Protein AF-A0A7J4BSB3-F1 (afdb_monomer)

pLDDT: mean 71.96, std 14.26, range [38.91, 94.94]

Sequence (127 aa):
MTVDEAAQSAIADASADTSVDGINRTVTVEVVHKQEGFGTAAWTVIGMFLVVAAVGSWFMLSGDSANGDGGGLFGGGGNCGDGIDNDNDGLTDREDGDCYDQVNPEWNGYKSGHMEDGRNDPPGGES

Mean predicted aligned error: 19.38 Å

Foldseek 3Di:
DCPVVVVVVVVVVVVVVVVPPPDDDDDDDDDDPDPDPDDPVNVVVVVVVVVCVVVVCCVVVVDDPPDDWDDDPPDLIEQQPVQDQPCPLPAGRVRFQQQAPAPPPHGHRGHRRGYNPVDRGDPDDDD

Solvent-accessible surface area (backbone atoms only — not comparable to full-atom values): 7990 Å² total; per-residue (Å²): 137,62,65,67,57,56,52,51,50,55,52,50,55,60,50,59,74,43,67,82,76,78,62,94,74,90,79,84,83,79,86,80,81,79,79,74,70,84,48,72,71,55,53,51,54,53,49,51,53,52,49,51,50,51,52,50,48,47,56,69,71,62,54,79,83,71,82,82,54,58,60,54,103,87,44,89,30,20,53,19,70,73,79,52,52,74,61,71,85,81,42,40,26,91,70,28,35,31,19,27,78,33,61,75,98,53,80,40,63,73,36,33,61,26,54,52,72,74,81,49,55,67,83,78,79,81,131

Structure (mmCIF, N/CA/C/O backbone):
data_AF-A0A7J4BSB3-F1
#
_entry.id   AF-A0A7J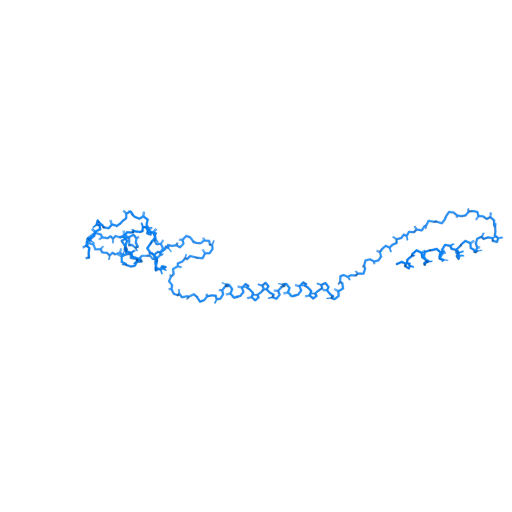4BSB3-F1
#
loop_
_atom_site.group_PDB
_atom_site.id
_atom_site.type_symbol
_atom_site.label_atom_id
_atom_site.label_alt_id
_atom_site.label_comp_id
_atom_site.label_asym_id
_atom_site.label_entity_id
_atom_site.label_seq_id
_atom_site.pdbx_PDB_ins_code
_atom_site.Cartn_x
_atom_site.Cartn_y
_atom_site.Cartn_z
_atom_site.occupancy
_atom_site.B_iso_or_equiv
_atom_site.auth_seq_id
_atom_site.auth_comp_id
_atom_site.auth_asym_id
_atom_site.auth_atom_id
_atom_site.pdbx_PDB_model_num
ATOM 1 N N . MET A 1 1 ? -32.209 1.782 33.907 1.00 48.78 1 MET A N 1
ATOM 2 C CA . MET A 1 1 ? -33.260 2.367 34.769 1.00 48.78 1 MET A CA 1
ATOM 3 C C . MET A 1 1 ? -33.311 1.723 36.165 1.00 48.78 1 MET A C 1
ATOM 5 O O . MET A 1 1 ? -34.316 1.864 36.830 1.00 48.78 1 MET A O 1
ATOM 9 N N . THR A 1 2 ? -32.254 1.045 36.641 1.00 59.28 2 THR A N 1
ATOM 10 C CA . THR A 1 2 ? -32.265 0.293 37.922 1.00 59.28 2 THR A CA 1
ATOM 11 C C . THR A 1 2 ? -31.393 0.913 39.019 1.00 59.28 2 THR A C 1
ATOM 13 O O . THR A 1 2 ? -31.453 0.497 40.171 1.00 59.28 2 THR A O 1
ATOM 16 N N . VAL A 1 3 ? -30.555 1.894 38.668 1.00 55.34 3 VAL A N 1
ATOM 17 C CA . VAL A 1 3 ? -29.599 2.507 39.604 1.00 55.34 3 VAL A CA 1
ATOM 18 C C . VAL A 1 3 ? -30.321 3.449 40.571 1.00 55.34 3 VAL A C 1
ATOM 20 O O . VAL A 1 3 ? -30.003 3.469 41.757 1.00 55.34 3 VAL A O 1
ATOM 23 N N . ASP A 1 4 ? -31.348 4.155 40.087 1.00 64.69 4 ASP A N 1
ATOM 24 C CA . ASP A 1 4 ? -32.157 5.063 40.903 1.00 64.69 4 ASP A CA 1
ATOM 25 C C . ASP A 1 4 ? -32.972 4.323 41.975 1.00 64.69 4 ASP A C 1
ATOM 27 O O . ASP A 1 4 ? -33.082 4.814 43.094 1.00 64.69 4 ASP A O 1
ATOM 31 N N . GLU A 1 5 ? -33.486 3.121 41.682 1.00 65.06 5 GLU A N 1
ATOM 32 C CA . GLU A 1 5 ? -34.213 2.303 42.668 1.00 65.06 5 GLU A CA 1
ATOM 33 C C . GLU A 1 5 ? -33.287 1.750 43.758 1.00 65.06 5 GLU A C 1
ATOM 35 O O . GLU A 1 5 ? -33.6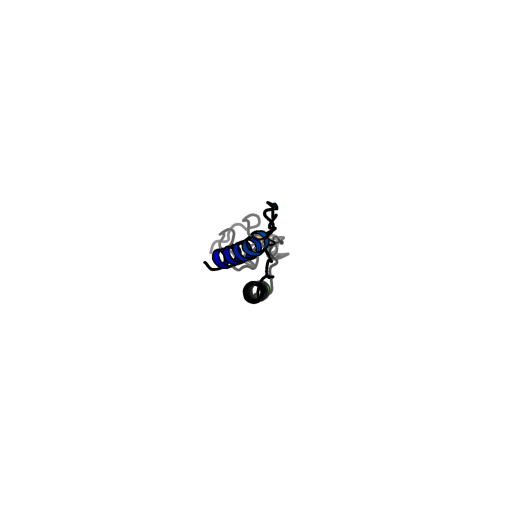27 1.793 44.940 1.00 65.06 5 GLU A O 1
ATOM 40 N N . ALA A 1 6 ? -32.090 1.278 43.389 1.00 64.44 6 ALA A N 1
ATOM 41 C CA . ALA A 1 6 ? -31.118 0.766 44.355 1.00 64.44 6 ALA A CA 1
ATOM 42 C C . ALA A 1 6 ? -30.592 1.875 45.284 1.00 64.44 6 ALA A C 1
ATOM 44 O O . ALA A 1 6 ? -30.456 1.664 46.491 1.00 64.44 6 ALA A O 1
ATOM 45 N N . ALA A 1 7 ? -30.353 3.074 44.740 1.00 63.41 7 ALA A N 1
ATOM 46 C CA . ALA A 1 7 ? -29.959 4.239 45.526 1.00 63.41 7 ALA A CA 1
ATOM 47 C C . ALA A 1 7 ? -31.078 4.675 46.484 1.00 63.41 7 ALA A C 1
ATOM 49 O O . ALA A 1 7 ? -30.825 4.886 47.669 1.00 63.41 7 ALA A O 1
ATOM 50 N N . GLN A 1 8 ? -32.324 4.744 46.005 1.00 66.19 8 GLN A N 1
ATOM 51 C CA . GLN A 1 8 ? -33.477 5.086 46.842 1.00 66.19 8 GLN A CA 1
ATOM 52 C C . GLN A 1 8 ? -33.718 4.053 47.954 1.00 66.19 8 GLN A C 1
ATOM 54 O O . GLN A 1 8 ? -34.033 4.442 49.077 1.00 66.19 8 GLN A O 1
ATOM 59 N N . SER A 1 9 ? -33.496 2.761 47.689 1.00 71.69 9 SER A N 1
ATOM 60 C CA . SER A 1 9 ? -33.618 1.699 48.698 1.00 71.69 9 SER A CA 1
ATOM 61 C C . SER A 1 9 ? -32.578 1.819 49.815 1.00 71.69 9 SER A C 1
ATOM 63 O O . SER A 1 9 ? -32.926 1.647 50.980 1.00 71.69 9 SER A O 1
ATOM 65 N N . ALA A 1 10 ? -31.318 2.123 49.491 1.00 66.75 10 ALA A N 1
ATOM 66 C CA . ALA A 1 10 ? -30.265 2.283 50.500 1.00 66.75 10 ALA A CA 1
ATOM 67 C C . ALA A 1 10 ? -30.492 3.526 51.380 1.00 66.75 10 ALA A C 1
ATOM 69 O O . ALA A 1 10 ? -30.219 3.509 52.579 1.00 66.75 10 ALA A O 1
ATOM 70 N N . ILE A 1 11 ? -31.034 4.598 50.791 1.00 65.50 11 ILE A N 1
ATOM 71 C CA . ILE A 1 11 ? -31.400 5.818 51.522 1.00 65.50 11 ILE A CA 1
ATOM 72 C C . ILE A 1 11 ? -32.598 5.552 52.447 1.00 65.50 11 ILE A C 1
ATOM 74 O O . ILE A 1 11 ? -32.599 6.014 53.587 1.00 65.50 11 ILE A O 1
ATOM 78 N N . ALA A 1 12 ? -33.594 4.785 51.988 1.00 67.19 12 ALA A N 1
ATOM 79 C CA . ALA A 1 12 ? -34.755 4.415 52.795 1.00 67.19 12 ALA A CA 1
ATOM 80 C C . ALA A 1 12 ? -34.362 3.576 54.024 1.00 67.19 12 ALA A C 1
ATOM 82 O O . ALA A 1 12 ? -34.808 3.887 55.128 1.00 67.19 12 ALA A O 1
ATOM 83 N N . ASP A 1 13 ? -33.476 2.591 53.856 1.00 66.00 13 ASP A N 1
ATOM 84 C CA . ASP A 1 13 ? -32.987 1.726 54.940 1.00 66.00 13 ASP A CA 1
ATOM 85 C C . ASP A 1 13 ? -32.176 2.516 55.987 1.00 66.00 13 ASP A C 1
ATOM 87 O O . ASP A 1 13 ? -32.461 2.461 57.183 1.00 66.00 13 ASP A O 1
ATOM 91 N N . ALA A 1 14 ? -31.262 3.388 55.540 1.00 61.25 14 ALA A N 1
ATOM 92 C CA . ALA A 1 14 ? -30.504 4.268 56.435 1.00 61.25 14 ALA A CA 1
ATOM 93 C C . ALA A 1 14 ? -31.390 5.297 57.172 1.00 61.25 14 ALA A C 1
ATOM 95 O O . ALA A 1 14 ? -31.091 5.703 58.300 1.00 61.25 14 ALA A O 1
ATOM 96 N N . SER A 1 15 ? -32.494 5.732 56.554 1.00 60.12 15 SER A N 1
ATOM 97 C CA . SER A 1 15 ? -33.458 6.640 57.189 1.00 60.12 15 SER A CA 1
ATOM 98 C C . SER A 1 15 ? -34.360 5.936 58.210 1.00 60.12 15 SER A C 1
ATOM 100 O O . SER A 1 15 ? -34.740 6.543 59.212 1.00 60.12 15 SER A O 1
ATOM 102 N N . ALA A 1 16 ? -34.657 4.648 58.009 1.00 59.72 16 ALA A N 1
ATOM 103 C CA . ALA A 1 16 ? -35.483 3.865 58.921 1.00 59.72 16 ALA A CA 1
ATOM 104 C C . ALA A 1 16 ? -34.779 3.637 60.270 1.00 59.72 16 ALA A C 1
ATOM 106 O O . ALA A 1 16 ? -35.404 3.789 61.319 1.00 59.72 16 ALA A O 1
ATOM 107 N N . ASP A 1 17 ? -33.466 3.386 60.251 1.00 55.94 17 ASP A N 1
ATOM 108 C CA . ASP A 1 17 ? -32.669 3.130 61.462 1.00 55.94 17 ASP A CA 1
ATOM 109 C C . ASP A 1 17 ? -32.398 4.402 62.297 1.00 55.94 17 ASP A C 1
ATOM 111 O O . ASP A 1 17 ? -32.097 4.344 63.488 1.00 55.94 17 ASP A O 1
ATOM 115 N N . THR A 1 18 ? -32.555 5.592 61.705 1.00 54.28 18 THR A N 1
ATOM 116 C CA . THR A 1 18 ? -32.381 6.880 62.407 1.00 54.28 18 THR A CA 1
ATOM 117 C C . THR A 1 18 ? -33.679 7.464 62.976 1.00 54.28 18 THR A C 1
ATOM 119 O O . THR A 1 18 ? -33.631 8.399 63.780 1.00 54.28 18 THR A O 1
ATOM 122 N N . SER A 1 19 ? -34.837 6.879 62.644 1.00 50.72 19 SER A N 1
ATOM 123 C CA . SER A 1 19 ? -36.156 7.315 63.124 1.00 50.72 19 SER A CA 1
ATOM 124 C C . SER A 1 19 ? -36.409 7.034 64.612 1.00 50.72 19 SER A C 1
ATOM 126 O O . SER A 1 19 ? -37.374 7.568 65.162 1.00 50.72 19 SER A O 1
ATOM 128 N N . VAL A 1 20 ? -35.593 6.205 65.271 1.00 53.50 20 VAL A N 1
ATOM 129 C CA . VAL A 1 20 ? -35.829 5.791 66.668 1.00 53.50 20 VAL A CA 1
ATOM 130 C C . VAL A 1 20 ? -35.249 6.791 67.684 1.00 53.50 20 VAL A C 1
ATOM 132 O O . VAL A 1 20 ? -35.797 6.924 68.775 1.00 53.50 20 VAL A O 1
ATOM 135 N N . ASP A 1 21 ? -34.229 7.578 67.308 1.00 57.06 21 ASP A N 1
ATOM 136 C CA . ASP A 1 21 ? -33.483 8.446 68.243 1.00 57.06 21 ASP A CA 1
ATOM 137 C C . ASP A 1 21 ? -33.677 9.967 68.038 1.00 57.06 21 ASP A C 1
ATOM 139 O O . ASP A 1 21 ? -33.176 10.763 68.832 1.00 57.06 21 ASP A O 1
ATOM 143 N N . GLY A 1 22 ? -34.383 10.418 66.992 1.00 54.38 22 GLY A N 1
ATOM 144 C CA . GLY A 1 22 ? -34.718 11.844 66.792 1.00 54.38 22 GLY A CA 1
ATOM 145 C C . GLY A 1 22 ? -33.538 12.785 66.482 1.00 54.38 22 GLY A C 1
ATOM 146 O O . GLY A 1 22 ? -33.690 14.007 66.536 1.00 54.38 22 GLY A O 1
ATOM 147 N N . ILE A 1 23 ? -32.361 12.248 66.148 1.00 54.91 23 ILE A N 1
ATOM 148 C CA . ILE A 1 23 ? -31.153 13.026 65.837 1.00 54.91 23 ILE A CA 1
ATOM 149 C C . ILE A 1 23 ? -31.010 13.161 64.317 1.00 54.91 23 ILE A C 1
ATOM 151 O O . ILE A 1 23 ? -30.720 12.185 63.626 1.00 54.91 23 ILE A O 1
ATOM 155 N N . ASN 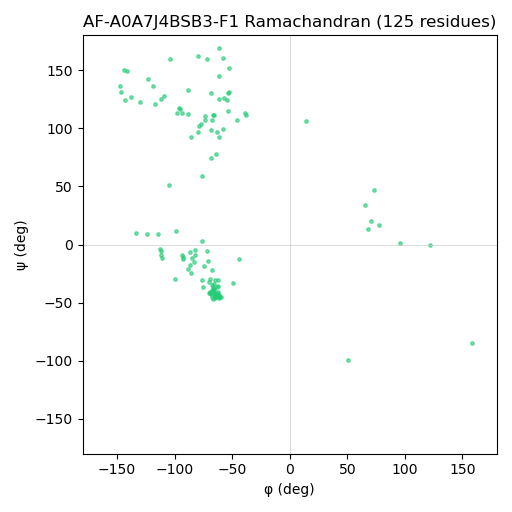A 1 24 ? -31.146 14.384 63.797 1.00 55.72 24 ASN A N 1
ATOM 156 C CA . ASN A 1 24 ? -30.827 14.692 62.401 1.00 55.72 24 ASN A CA 1
ATOM 157 C C . ASN A 1 24 ? -29.320 14.512 62.162 1.00 55.72 24 ASN A C 1
ATOM 159 O O . ASN A 1 24 ? -28.510 15.285 62.677 1.00 55.72 24 ASN A O 1
ATOM 163 N N . ARG A 1 25 ? -28.938 13.496 61.382 1.00 62.38 25 ARG A N 1
ATOM 164 C CA . ARG A 1 25 ? -27.551 13.262 60.960 1.00 62.38 25 ARG A CA 1
ATOM 165 C C . ARG A 1 25 ? -27.414 13.567 59.475 1.00 62.38 25 ARG A C 1
ATOM 167 O O . ARG A 1 25 ? -28.163 13.043 58.657 1.00 62.38 25 ARG A O 1
ATOM 174 N N . THR A 1 26 ? -26.439 14.398 59.127 1.00 58.19 26 THR A N 1
ATOM 175 C CA . THR A 1 26 ? -26.068 14.641 57.732 1.00 58.19 26 THR A CA 1
ATOM 176 C C . THR A 1 26 ? -25.316 13.420 57.213 1.00 58.19 26 THR A C 1
ATOM 178 O O . THR A 1 26 ? -24.200 13.152 57.655 1.00 58.19 26 THR A O 1
ATOM 181 N N . VAL A 1 27 ? -25.930 12.663 56.304 1.00 64.00 27 VAL A N 1
ATOM 182 C CA . VAL A 1 27 ? -25.284 11.527 55.636 1.00 64.00 27 VAL A CA 1
ATOM 183 C C . VAL A 1 27 ? -24.680 12.021 54.326 1.00 64.00 27 VAL A C 1
ATOM 185 O O . VAL A 1 27 ? -25.400 12.420 53.413 1.00 64.00 27 VAL A O 1
ATOM 188 N N . THR A 1 28 ? -23.353 12.010 54.237 1.00 58.69 28 THR A N 1
ATOM 189 C CA . THR A 1 28 ? -22.631 12.325 53.000 1.00 58.69 28 THR A CA 1
ATOM 190 C C . THR A 1 28 ? -22.464 11.037 52.202 1.00 58.69 28 THR A C 1
ATOM 192 O O . THR A 1 28 ? -21.753 10.133 52.634 1.00 58.69 28 THR A O 1
ATOM 195 N N . VAL A 1 29 ? -23.133 10.936 51.054 1.00 71.19 29 VAL A N 1
ATOM 196 C CA . V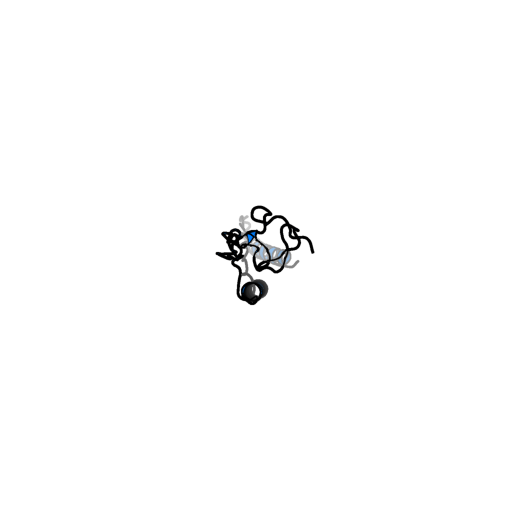AL A 1 29 ? -23.024 9.777 50.158 1.00 71.19 29 VAL A CA 1
ATOM 197 C C . VAL A 1 29 ? -22.002 10.092 49.069 1.00 71.19 29 VAL A C 1
ATOM 199 O O . VAL A 1 29 ? -22.196 11.019 48.285 1.00 71.19 29 VAL A O 1
ATOM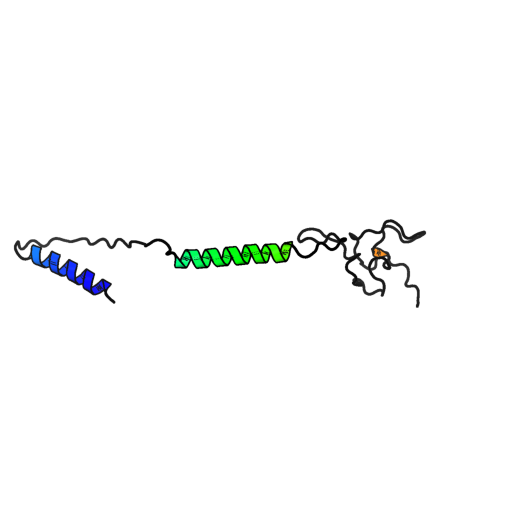 202 N N . GLU A 1 30 ? -20.915 9.325 49.014 1.00 68.38 30 GLU A N 1
ATOM 203 C CA . GLU A 1 30 ? -19.915 9.413 47.948 1.00 68.38 30 GLU A CA 1
ATOM 204 C C . GLU A 1 30 ? -20.219 8.365 46.871 1.00 68.38 30 GLU A C 1
ATOM 206 O O . GLU A 1 30 ? -20.202 7.160 47.126 1.00 68.38 30 GLU A O 1
ATOM 211 N N . VAL A 1 31 ? -20.520 8.820 45.652 1.00 73.31 31 VAL A N 1
ATOM 212 C CA . VAL A 1 31 ? -20.754 7.927 44.511 1.00 73.31 31 VAL A CA 1
ATOM 213 C C . VAL A 1 31 ? -19.411 7.591 43.870 1.00 73.31 31 VAL A C 1
ATOM 215 O O . VAL A 1 31 ? -18.925 8.306 42.994 1.00 73.31 31 VAL A O 1
ATOM 218 N N . VAL A 1 32 ? -18.807 6.482 44.294 1.00 72.12 32 VAL A N 1
ATOM 219 C CA . VAL A 1 32 ? -17.591 5.958 43.661 1.00 72.12 32 VAL A CA 1
ATOM 220 C C . VAL A 1 32 ? -17.987 5.219 42.383 1.00 72.12 32 VAL A C 1
ATOM 222 O O . VAL A 1 32 ? -18.469 4.087 42.419 1.00 72.12 32 VAL A O 1
ATOM 225 N N . HIS A 1 33 ? -17.791 5.859 41.229 1.00 67.94 33 HIS A N 1
ATOM 226 C CA . HIS A 1 33 ? -17.934 5.192 39.935 1.00 67.94 33 HIS A CA 1
ATOM 227 C C . HIS A 1 33 ? -16.825 4.146 39.778 1.00 67.94 33 HIS A C 1
ATOM 229 O O . HIS A 1 33 ? -15.659 4.475 39.562 1.00 67.94 33 HIS A O 1
ATOM 235 N N . LYS A 1 34 ? -17.185 2.864 39.872 1.00 68.56 34 LYS A N 1
ATOM 236 C CA . LYS A 1 34 ? -16.274 1.761 39.570 1.00 68.56 34 LYS A CA 1
ATOM 237 C C . LYS A 1 34 ? -16.218 1.593 38.055 1.00 68.56 34 LYS A C 1
ATOM 239 O O . LYS A 1 34 ? -17.101 0.984 37.463 1.00 68.56 34 LYS A O 1
ATOM 244 N N . GLN A 1 35 ? -15.208 2.183 37.423 1.00 61.00 35 GLN A N 1
ATOM 245 C CA . GLN A 1 35 ? -14.949 1.959 36.005 1.00 61.00 35 GLN A CA 1
ATOM 246 C C . GLN A 1 35 ? -14.484 0.511 35.835 1.00 61.00 35 GLN A C 1
ATOM 248 O O . GLN A 1 35 ? -13.334 0.172 36.116 1.00 61.00 35 GLN A O 1
ATOM 253 N N . GLU A 1 36 ? -15.403 -0.366 35.444 1.00 67.56 36 GLU A N 1
ATOM 254 C CA . GLU A 1 36 ? -15.056 -1.726 35.054 1.00 67.56 36 GLU A CA 1
ATOM 255 C C . GLU A 1 36 ? -14.129 -1.626 33.836 1.00 67.56 36 GLU A C 1
ATOM 257 O O . GLU A 1 36 ? -14.417 -0.898 32.883 1.00 67.56 36 GLU A O 1
ATOM 262 N N . GLY A 1 37 ? -12.950 -2.249 33.926 1.00 67.88 37 GLY A N 1
ATOM 263 C CA . GLY A 1 37 ? -11.920 -2.145 32.894 1.00 67.88 37 GLY A CA 1
ATOM 264 C C . GLY A 1 37 ? -12.470 -2.482 31.508 1.00 67.88 37 GLY A C 1
ATOM 265 O O . GLY A 1 37 ? -13.421 -3.252 31.386 1.00 67.88 37 GLY A O 1
ATOM 266 N N . PHE A 1 38 ? -11.868 -1.897 30.467 1.00 65.25 38 PHE A N 1
ATOM 267 C CA . PHE A 1 38 ? -12.245 -2.122 29.070 1.00 65.25 38 PHE A CA 1
ATOM 268 C C . PHE A 1 38 ? -12.432 -3.623 28.805 1.00 65.25 38 PHE A C 1
ATOM 270 O O . PHE A 1 38 ? -11.467 -4.389 28.816 1.00 65.25 38 PHE A O 1
ATOM 277 N N . GLY A 1 39 ? -13.691 -4.041 28.646 1.00 76.62 39 GLY A N 1
ATOM 278 C CA . GLY A 1 39 ? -14.059 -5.451 28.562 1.00 76.62 39 GLY A CA 1
ATOM 279 C C . GLY A 1 39 ? -13.410 -6.158 27.373 1.00 76.62 39 GLY A C 1
ATOM 280 O O . GLY A 1 39 ? -12.864 -5.531 26.464 1.00 76.62 39 GLY A O 1
ATOM 281 N N . THR A 1 40 ? -13.511 -7.484 27.335 1.00 77.31 40 THR A N 1
ATOM 282 C CA . THR A 1 40 ? -12.990 -8.335 26.248 1.00 77.31 40 THR A CA 1
ATOM 283 C C . THR A 1 40 ? -13.409 -7.856 24.856 1.00 77.31 40 THR A C 1
ATOM 285 O O . THR A 1 40 ? -12.615 -7.941 23.925 1.00 77.31 40 THR A O 1
ATOM 288 N N . ALA A 1 41 ? -14.603 -7.268 24.724 1.00 78.12 41 ALA A N 1
ATOM 289 C CA . ALA A 1 41 ? -15.084 -6.672 23.478 1.00 78.12 41 ALA A CA 1
ATOM 290 C C . ALA A 1 41 ? -14.220 -5.492 22.979 1.00 78.12 41 ALA A C 1
ATOM 292 O O . ALA A 1 41 ? -14.005 -5.342 21.776 1.00 78.12 41 ALA A O 1
ATOM 293 N N . ALA A 1 42 ? -13.679 -4.666 23.878 1.00 81.81 42 ALA A N 1
ATOM 294 C CA . ALA A 1 42 ? -12.782 -3.574 23.499 1.00 81.81 42 ALA A CA 1
ATOM 295 C C . ALA A 1 42 ? -11.441 -4.121 22.986 1.00 81.81 42 ALA A C 1
ATOM 297 O O . ALA A 1 42 ? -10.934 -3.682 21.954 1.00 81.81 42 ALA A O 1
ATOM 298 N N . TRP A 1 43 ? -10.910 -5.149 23.650 1.00 86.06 43 TRP A N 1
ATOM 299 C CA . TRP A 1 43 ? -9.670 -5.808 23.240 1.00 86.06 43 TRP A CA 1
ATOM 300 C C . TRP A 1 43 ? -9.789 -6.541 21.904 1.00 86.06 43 TRP A C 1
ATOM 302 O O . TRP A 1 43 ? -8.837 -6.523 21.128 1.00 86.06 43 TRP A O 1
ATOM 312 N N . THR A 1 44 ? -10.946 -7.126 21.581 1.00 91.56 44 THR A N 1
ATOM 313 C CA . THR A 1 44 ? -11.159 -7.753 20.266 1.00 91.56 44 THR A CA 1
ATOM 314 C C . THR A 1 44 ? -11.143 -6.737 19.128 1.00 91.56 44 THR A C 1
ATOM 316 O O . THR A 1 44 ? -10.566 -7.014 18.080 1.00 91.56 44 THR A O 1
ATOM 319 N N . VAL A 1 45 ? -11.720 -5.547 19.333 1.00 91.50 45 VAL A N 1
ATOM 320 C CA . VAL A 1 45 ? -11.720 -4.481 18.317 1.00 91.50 45 VAL A CA 1
ATOM 321 C C . VAL A 1 45 ? -10.303 -3.957 18.093 1.00 91.50 45 VAL A C 1
ATOM 323 O O . VAL A 1 45 ? -9.863 -3.845 16.950 1.00 91.50 45 VAL A O 1
ATOM 326 N N . ILE A 1 46 ? -9.566 -3.704 19.178 1.00 91.56 46 ILE A N 1
ATOM 327 C CA . ILE A 1 46 ? -8.166 -3.268 19.114 1.00 91.56 46 ILE A CA 1
ATOM 328 C C . ILE A 1 46 ? -7.304 -4.336 18.428 1.00 91.56 46 ILE A C 1
ATOM 330 O O . ILE A 1 46 ? -6.538 -4.024 17.519 1.00 91.56 46 ILE A O 1
ATOM 334 N N . GLY A 1 47 ? -7.467 -5.604 18.809 1.00 93.75 47 GLY A N 1
ATOM 335 C CA . GLY A 1 47 ? -6.747 -6.725 18.210 1.00 93.75 47 GLY A CA 1
ATOM 336 C C . GLY A 1 47 ? -7.009 -6.864 16.710 1.00 93.75 47 GLY A C 1
ATOM 337 O O . GLY A 1 47 ? -6.063 -7.001 15.940 1.00 93.75 47 GLY A O 1
ATOM 338 N N . MET A 1 48 ? -8.267 -6.759 16.270 1.00 93.31 48 MET A N 1
ATOM 339 C CA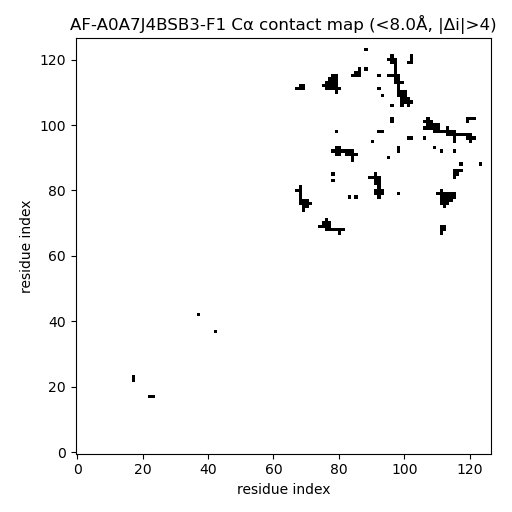 . MET A 1 48 ? -8.613 -6.829 14.846 1.00 93.31 48 MET A CA 1
ATOM 340 C C . MET A 1 48 ? -7.979 -5.683 14.049 1.00 93.31 48 MET A C 1
ATOM 342 O O . MET A 1 48 ? -7.453 -5.915 12.963 1.00 93.31 48 MET A O 1
ATOM 346 N N . PHE A 1 49 ? -7.964 -4.468 14.604 1.00 94.19 49 PHE A N 1
ATOM 347 C CA . PHE A 1 49 ? -7.306 -3.321 13.976 1.00 94.19 49 PHE A CA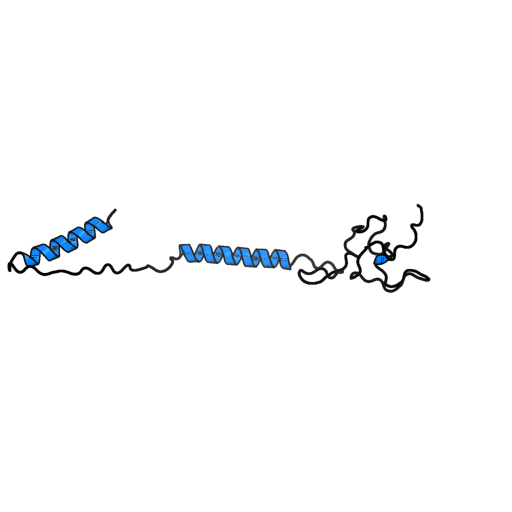 1
ATOM 348 C C . PHE A 1 49 ? -5.801 -3.541 13.803 1.00 94.19 49 PHE A C 1
ATOM 350 O O . PHE A 1 49 ? -5.262 -3.268 12.732 1.00 94.19 49 PHE A O 1
ATOM 357 N N . LEU A 1 50 ? -5.129 -4.079 14.824 1.00 94.69 50 LEU A N 1
ATOM 358 C CA . LEU A 1 50 ? -3.699 -4.386 14.755 1.00 94.69 50 LEU A CA 1
ATOM 359 C C . LEU A 1 50 ? -3.395 -5.490 13.736 1.00 94.69 50 LEU A C 1
ATOM 361 O O . LEU A 1 50 ? -2.411 -5.384 13.010 1.00 94.69 50 LEU A O 1
ATOM 365 N N . VAL A 1 51 ? -4.247 -6.514 13.633 1.00 94.94 51 VAL A N 1
ATOM 366 C CA . VAL A 1 51 ? -4.096 -7.578 12.627 1.00 94.94 51 VAL A CA 1
ATOM 367 C C . VAL A 1 51 ? -4.257 -7.022 11.213 1.00 94.94 51 VAL A C 1
ATOM 369 O O . VAL A 1 51 ? -3.419 -7.297 10.359 1.00 94.94 51 VAL A O 1
ATOM 372 N N . VAL A 1 52 ? -5.282 -6.202 10.962 1.00 93.69 52 VAL A N 1
ATOM 373 C CA . VAL A 1 52 ? -5.487 -5.567 9.649 1.00 93.69 52 VAL A CA 1
ATOM 374 C C . VAL A 1 52 ? -4.335 -4.625 9.311 1.00 93.69 52 VAL A C 1
ATOM 376 O O . VAL A 1 52 ? -3.851 -4.649 8.183 1.00 93.69 52 VAL A O 1
ATOM 379 N N . ALA A 1 53 ? -3.845 -3.843 10.275 1.00 92.56 53 ALA A N 1
ATOM 380 C CA . ALA A 1 53 ? -2.697 -2.970 10.066 1.00 92.56 53 ALA A CA 1
ATOM 381 C C . ALA A 1 53 ? -1.424 -3.770 9.756 1.00 92.56 53 ALA A C 1
ATOM 383 O O . ALA A 1 53 ? -0.698 -3.412 8.834 1.00 92.56 53 ALA A O 1
ATOM 384 N N . ALA A 1 54 ? -1.166 -4.871 10.468 1.00 90.44 54 ALA A N 1
ATOM 385 C CA . ALA A 1 54 ? 0.008 -5.712 10.245 1.00 90.44 54 ALA A CA 1
ATOM 386 C C . ALA A 1 54 ? -0.040 -6.426 8.886 1.00 90.44 54 ALA A C 1
ATOM 388 O O . ALA A 1 54 ? 0.931 -6.377 8.136 1.00 90.44 54 ALA A O 1
ATOM 389 N N . VAL A 1 55 ? -1.175 -7.041 8.540 1.00 87.56 55 VAL A N 1
ATOM 390 C CA . VAL A 1 55 ? -1.358 -7.733 7.254 1.00 87.56 55 VAL A CA 1
ATOM 391 C C . VAL A 1 55 ? -1.379 -6.739 6.094 1.00 87.56 55 VAL A C 1
ATOM 393 O O . VAL A 1 55 ? -0.734 -6.981 5.080 1.00 87.56 55 VAL A O 1
ATOM 396 N N . GLY A 1 56 ? -2.063 -5.603 6.246 1.00 83.44 56 GLY A N 1
ATOM 397 C CA . GLY A 1 56 ? -2.088 -4.534 5.248 1.00 83.44 56 GLY A CA 1
ATOM 398 C C . GLY A 1 56 ? -0.707 -3.922 5.021 1.00 83.44 56 GLY A C 1
ATOM 399 O O . GLY A 1 56 ? -0.300 -3.754 3.877 1.00 83.44 56 GLY A O 1
ATOM 400 N N . SER A 1 57 ? 0.051 -3.668 6.092 1.00 84.12 57 SER A N 1
ATOM 401 C CA . SER A 1 57 ? 1.435 -3.183 5.993 1.00 84.12 57 SER A CA 1
ATOM 402 C C . SER A 1 57 ? 2.341 -4.214 5.336 1.00 84.12 57 SER A C 1
ATOM 404 O O . SER A 1 57 ? 3.130 -3.856 4.474 1.00 84.12 57 SER A O 1
ATOM 406 N N . TRP A 1 58 ? 2.214 -5.495 5.694 1.00 78.56 58 TRP A N 1
ATOM 407 C CA . TRP A 1 58 ? 2.974 -6.563 5.052 1.00 78.56 58 TRP A CA 1
ATOM 408 C C . TRP A 1 58 ? 2.645 -6.667 3.564 1.00 78.56 58 TRP A C 1
ATOM 410 O O . TRP A 1 58 ? 3.559 -6.754 2.758 1.00 78.56 58 TRP A O 1
ATOM 420 N N . PHE A 1 59 ? 1.368 -6.616 3.182 1.00 79.81 59 PHE A N 1
ATOM 421 C CA . PHE A 1 59 ? 0.947 -6.660 1.781 1.00 79.81 59 PHE A CA 1
ATOM 422 C C . PHE A 1 59 ? 1.472 -5.459 0.982 1.00 79.81 59 PHE A C 1
ATOM 424 O O . PHE A 1 59 ? 1.989 -5.641 -0.113 1.00 79.81 59 PHE A O 1
ATOM 431 N N . MET A 1 60 ? 1.409 -4.252 1.551 1.00 75.19 60 MET A N 1
ATOM 432 C CA . MET A 1 60 ? 1.935 -3.035 0.921 1.00 75.19 60 MET A CA 1
ATOM 433 C C . MET A 1 60 ? 3.470 -3.009 0.855 1.00 75.19 60 MET A C 1
ATOM 435 O O . MET A 1 60 ? 4.028 -2.462 -0.087 1.00 75.19 60 MET A O 1
ATOM 439 N N . LEU A 1 61 ? 4.162 -3.601 1.834 1.00 68.69 61 LEU A N 1
ATOM 440 C CA . LEU A 1 61 ? 5.628 -3.643 1.898 1.00 68.69 61 LEU A CA 1
ATOM 441 C C . LEU A 1 61 ? 6.235 -4.844 1.152 1.00 68.69 61 LEU A C 1
ATOM 443 O O . LEU A 1 61 ? 7.408 -4.812 0.804 1.00 68.69 61 LEU A O 1
ATOM 447 N N . SER A 1 62 ? 5.450 -5.898 0.914 1.00 68.50 62 SER A N 1
ATOM 448 C CA . SER A 1 62 ? 5.873 -7.120 0.209 1.00 68.50 62 SER A CA 1
ATOM 449 C C . SER A 1 62 ? 5.451 -7.139 -1.260 1.00 68.50 62 SER A C 1
ATOM 451 O O . SER A 1 62 ? 5.525 -8.195 -1.887 1.00 68.50 62 SER A O 1
ATOM 453 N N . GLY A 1 63 ? 4.985 -6.009 -1.807 1.00 55.22 63 GLY A N 1
ATOM 454 C CA . GLY A 1 63 ? 4.869 -5.849 -3.252 1.00 55.22 63 GLY A CA 1
ATOM 455 C C . GLY A 1 63 ? 6.228 -6.141 -3.881 1.00 55.22 63 GLY A C 1
ATOM 456 O O . GLY A 1 63 ? 7.232 -5.578 -3.447 1.00 55.22 63 GLY A O 1
ATOM 457 N N . ASP A 1 64 ? 6.241 -7.089 -4.818 1.00 53.50 64 ASP A N 1
ATOM 458 C CA . ASP A 1 64 ? 7.412 -7.579 -5.538 1.00 53.50 64 ASP A CA 1
ATOM 459 C C . ASP A 1 64 ? 8.367 -6.417 -5.838 1.00 53.50 64 ASP A C 1
ATOM 461 O O . ASP A 1 64 ? 8.047 -5.513 -6.610 1.00 53.50 64 ASP A O 1
ATOM 465 N N . SER A 1 65 ? 9.535 -6.422 -5.192 1.00 53.59 65 SER A N 1
ATOM 466 C CA . SER A 1 65 ? 10.680 -5.636 -5.637 1.00 53.59 65 SER A CA 1
ATOM 467 C C . SER A 1 65 ? 11.149 -6.252 -6.950 1.00 53.59 65 SER A C 1
ATOM 469 O O . SER A 1 65 ? 12.135 -6.989 -6.997 1.00 53.59 65 SER A O 1
ATOM 471 N N . ALA A 1 66 ? 10.390 -6.001 -8.013 1.00 48.16 66 ALA A N 1
ATOM 472 C CA . ALA A 1 66 ? 10.840 -6.203 -9.367 1.00 48.16 66 ALA A CA 1
ATOM 473 C C . ALA A 1 66 ? 12.004 -5.231 -9.566 1.00 48.16 66 ALA A C 1
ATOM 475 O O . ALA A 1 66 ? 11.814 -4.034 -9.715 1.00 48.16 66 ALA A O 1
ATOM 476 N N . ASN A 1 67 ? 13.208 -5.772 -9.396 1.00 48.19 67 ASN A N 1
ATOM 477 C CA . ASN A 1 67 ? 14.462 -5.353 -10.009 1.00 48.19 67 ASN A CA 1
ATOM 478 C C . ASN A 1 67 ? 14.423 -3.971 -10.681 1.00 48.19 67 ASN A C 1
ATOM 480 O O . ASN A 1 67 ? 13.925 -3.876 -11.797 1.00 48.19 67 ASN A O 1
ATOM 484 N N . GLY A 1 68 ? 15.034 -2.957 -10.068 1.00 47.91 68 GLY A N 1
ATOM 485 C CA . GLY A 1 68 ? 15.388 -1.768 -10.835 1.00 47.91 68 GLY A CA 1
ATOM 486 C C . GLY A 1 68 ? 15.594 -0.517 -10.022 1.00 47.91 68 GLY A C 1
ATOM 487 O O . GLY A 1 68 ? 16.736 -0.182 -9.734 1.00 47.91 68 GLY A O 1
ATOM 488 N N . ASP A 1 69 ? 14.523 0.205 -9.707 1.00 52.78 69 ASP A N 1
ATOM 489 C CA . ASP A 1 69 ? 14.625 1.664 -9.797 1.00 52.78 69 ASP A CA 1
ATOM 490 C C . ASP A 1 69 ? 14.118 2.348 -8.518 1.00 52.78 69 ASP A C 1
ATOM 492 O O . ASP A 1 69 ? 13.045 2.077 -7.978 1.00 52.78 69 ASP A O 1
ATOM 496 N N . GLY A 1 70 ? 15.015 3.134 -7.920 1.00 51.75 70 GLY A N 1
ATOM 497 C CA . GLY A 1 70 ? 15.046 3.482 -6.499 1.00 51.75 70 GLY A CA 1
ATOM 498 C C . GLY A 1 70 ? 14.026 4.517 -6.022 1.00 51.75 70 GLY A C 1
ATOM 499 O O . GLY A 1 70 ? 14.426 5.521 -5.441 1.00 51.75 70 GLY A O 1
ATOM 500 N N . GLY A 1 71 ? 12.728 4.272 -6.181 1.00 52.66 71 GLY A N 1
ATOM 501 C CA . GLY A 1 71 ? 11.648 5.180 -5.769 1.00 52.66 71 GLY A CA 1
ATOM 502 C C . GLY A 1 71 ? 10.895 4.770 -4.498 1.00 52.66 71 GLY A C 1
ATOM 503 O O . GLY A 1 71 ? 9.671 4.687 -4.501 1.00 52.66 71 GLY A O 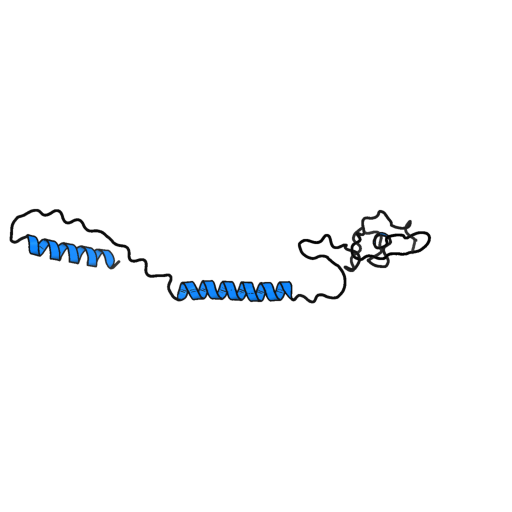1
ATOM 504 N N . GLY A 1 72 ? 11.589 4.482 -3.394 1.00 48.81 72 GLY A N 1
ATOM 505 C CA . GLY A 1 72 ? 10.932 4.341 -2.084 1.00 48.81 72 GLY A CA 1
ATOM 506 C C . GLY A 1 72 ? 10.456 5.695 -1.531 1.00 48.81 72 GLY A C 1
ATOM 507 O O . GLY A 1 72 ? 11.006 6.726 -1.890 1.00 48.81 72 GLY A O 1
ATOM 508 N N . LEU A 1 73 ? 9.503 5.692 -0.586 1.00 54.16 73 LEU A N 1
ATOM 509 C CA . LEU A 1 73 ? 8.811 6.848 0.043 1.00 54.16 73 LEU A CA 1
ATOM 510 C C . LEU A 1 73 ? 9.676 8.065 0.482 1.00 54.16 73 LEU A C 1
ATOM 512 O O . LEU A 1 73 ? 9.127 9.120 0.789 1.00 54.16 73 LEU A O 1
ATOM 516 N N . PHE A 1 74 ? 11.007 7.954 0.517 1.00 51.22 74 PHE A N 1
ATOM 517 C CA . PHE A 1 74 ? 11.935 9.046 0.853 1.00 51.22 74 PHE A CA 1
ATOM 518 C C . PHE A 1 74 ? 13.139 9.183 -0.099 1.00 51.22 74 PHE A C 1
ATOM 520 O O . PHE A 1 74 ? 14.079 9.912 0.214 1.00 51.22 74 PHE A O 1
ATOM 527 N N . GLY A 1 75 ? 13.154 8.484 -1.232 1.00 49.09 75 GLY A N 1
ATOM 528 C CA . GLY A 1 75 ? 14.207 8.584 -2.238 1.00 49.09 75 GLY A CA 1
ATOM 529 C C . GLY A 1 75 ? 13.647 9.234 -3.489 1.00 49.09 75 GLY A C 1
ATOM 530 O O . GLY A 1 75 ? 12.651 8.754 -4.016 1.00 49.09 75 GLY A O 1
ATOM 531 N N . GLY A 1 76 ? 14.279 10.313 -3.955 1.00 58.88 76 GLY A N 1
ATOM 532 C CA . GLY A 1 76 ? 14.109 10.782 -5.329 1.00 58.88 76 GLY A CA 1
ATOM 533 C C . GLY A 1 76 ? 14.654 9.716 -6.271 1.00 58.88 76 GLY A C 1
ATOM 534 O O . GLY A 1 76 ? 15.804 9.797 -6.691 1.00 58.88 76 GLY A O 1
ATOM 535 N N . GLY A 1 77 ? 13.862 8.668 -6.477 1.00 64.69 77 GLY A N 1
ATOM 536 C CA . GLY A 1 77 ? 14.077 7.686 -7.517 1.00 64.69 77 GLY A CA 1
ATOM 537 C C . GLY A 1 77 ? 13.822 8.374 -8.835 1.00 64.69 77 GLY A C 1
ATOM 538 O O . GLY A 1 77 ? 12.826 9.085 -8.974 1.00 64.69 77 GLY A O 1
ATOM 539 N N . GLY A 1 78 ? 14.760 8.211 -9.752 1.00 74.62 78 GLY A N 1
ATOM 540 C CA . GLY A 1 78 ? 14.521 8.557 -11.135 1.00 74.62 78 GLY A CA 1
ATOM 541 C C . GLY A 1 78 ? 13.329 7.789 -11.691 1.00 74.62 78 GLY A C 1
ATOM 542 O O . GLY A 1 78 ? 12.894 6.789 -11.113 1.00 74.62 78 GLY A O 1
ATOM 543 N N . ASN A 1 79 ? 12.792 8.305 -12.783 1.00 83.56 79 ASN A N 1
ATOM 544 C CA . ASN A 1 79 ? 11.720 7.682 -13.555 1.00 83.56 79 ASN A CA 1
ATOM 545 C C . ASN A 1 79 ? 12.270 6.805 -14.692 1.00 83.56 79 ASN A C 1
ATOM 547 O O . ASN A 1 79 ? 11.561 5.955 -15.205 1.00 83.56 79 ASN A O 1
ATOM 551 N N . CYS A 1 80 ? 13.565 6.919 -14.986 1.00 84.44 80 CYS A N 1
ATOM 552 C CA . CYS A 1 80 ? 14.286 6.048 -15.898 1.00 84.44 80 CYS A CA 1
ATOM 553 C C . CYS A 1 80 ? 14.205 4.572 -15.463 1.00 84.44 80 CYS A C 1
ATOM 555 O O . CYS A 1 80 ? 14.966 4.132 -14.603 1.00 84.44 80 CYS A O 1
ATOM 557 N N . GLY A 1 81 ? 13.323 3.784 -16.071 1.00 82.19 81 GLY A N 1
ATOM 558 C CA . GLY A 1 81 ? 13.075 2.366 -15.780 1.00 82.19 81 GLY A CA 1
ATOM 559 C C . GLY A 1 81 ? 11.628 2.034 -15.385 1.00 82.19 81 GLY A C 1
ATOM 560 O O . GLY A 1 81 ? 11.323 0.863 -15.136 1.00 82.19 81 GLY A O 1
ATOM 561 N N . ASP A 1 82 ? 10.733 3.026 -15.325 1.00 84.56 82 ASP A N 1
ATOM 562 C CA . ASP A 1 82 ? 9.318 2.826 -15.000 1.00 84.56 82 ASP A CA 1
ATOM 563 C C . ASP A 1 82 ? 8.430 2.482 -16.213 1.00 84.56 82 ASP A C 1
ATOM 565 O O . ASP A 1 82 ? 7.274 2.076 -16.029 1.00 84.56 82 ASP A O 1
ATOM 569 N N . GLY A 1 83 ? 8.976 2.534 -17.433 1.00 83.88 83 GLY A N 1
ATOM 570 C CA . GLY A 1 83 ? 8.268 2.193 -18.666 1.00 83.88 83 GLY A CA 1
ATOM 571 C C . GLY A 1 83 ? 7.309 3.275 -19.153 1.00 83.88 83 GLY A C 1
ATOM 572 O O . GLY A 1 83 ? 6.409 2.962 -19.942 1.00 83.88 83 GLY A O 1
ATOM 573 N N . ILE A 1 84 ? 7.447 4.508 -18.665 1.00 86.62 84 ILE A N 1
ATOM 574 C CA . ILE A 1 84 ? 6.638 5.669 -19.033 1.00 86.62 84 ILE A CA 1
ATOM 575 C C . ILE A 1 84 ? 7.556 6.727 -19.641 1.00 86.62 84 ILE A C 1
ATOM 577 O O . ILE A 1 84 ? 8.601 7.012 -19.091 1.00 86.62 84 ILE A O 1
ATOM 581 N N . ASP A 1 85 ? 7.121 7.335 -20.740 1.00 85.94 85 ASP A N 1
ATOM 582 C CA . ASP A 1 85 ? 7.715 8.555 -21.294 1.00 85.94 85 ASP A CA 1
ATOM 583 C C . ASP A 1 85 ? 7.260 9.764 -20.449 1.00 85.94 85 ASP A C 1
ATOM 585 O O . ASP A 1 85 ? 6.086 10.167 -20.492 1.00 85.94 85 ASP A O 1
ATOM 589 N N . ASN A 1 86 ? 8.142 10.289 -19.597 1.00 85.19 86 ASN A N 1
ATOM 590 C CA . ASN A 1 86 ? 7.778 11.308 -18.612 1.00 85.19 86 ASN A CA 1
ATOM 591 C C . ASN A 1 86 ? 7.972 12.759 -19.083 1.00 85.19 86 ASN A C 1
ATOM 593 O O . ASN A 1 86 ? 7.437 13.667 -18.431 1.00 85.19 86 ASN A O 1
ATOM 597 N N . ASP A 1 87 ? 8.637 13.001 -20.210 1.00 84.75 87 ASP A N 1
ATOM 598 C CA . ASP A 1 87 ? 8.764 14.325 -20.836 1.00 84.75 87 ASP A CA 1
ATOM 599 C C . ASP A 1 87 ? 8.034 14.448 -22.190 1.00 84.75 87 ASP A C 1
ATOM 601 O O . ASP A 1 87 ? 7.793 15.562 -22.668 1.00 84.75 87 ASP A O 1
ATOM 605 N N . ASN A 1 88 ? 7.452 13.347 -22.664 1.00 85.62 88 ASN A N 1
ATOM 606 C CA . ASN A 1 88 ? 6.614 13.207 -23.854 1.00 85.62 88 ASN A CA 1
ATOM 607 C C . ASN A 1 88 ? 7.361 13.468 -25.169 1.00 85.62 88 ASN A C 1
ATOM 609 O O . ASN A 1 88 ? 6.764 14.015 -26.111 1.00 85.62 88 ASN A O 1
ATOM 613 N N . ASP A 1 89 ? 8.640 13.111 -25.245 1.00 81.44 89 ASP A N 1
ATOM 614 C CA . ASP A 1 89 ? 9.444 13.213 -26.465 1.00 81.44 89 ASP A CA 1
ATOM 615 C C . ASP A 1 89 ? 9.285 11.988 -27.401 1.00 81.44 89 ASP A C 1
ATOM 617 O O . ASP A 1 89 ? 9.618 12.054 -28.592 1.00 81.44 89 ASP A O 1
ATOM 621 N N . GLY A 1 90 ? 8.651 10.918 -26.908 1.00 84.88 90 GLY A N 1
ATOM 622 C CA . GLY A 1 90 ? 8.400 9.660 -27.607 1.00 84.88 90 GLY A CA 1
ATOM 623 C C . GLY A 1 90 ? 9.423 8.556 -27.328 1.00 84.88 90 GLY A C 1
ATOM 624 O O . GLY A 1 90 ? 9.294 7.476 -27.918 1.00 84.88 90 GLY A O 1
ATOM 625 N N . LEU A 1 91 ? 10.411 8.803 -26.473 1.00 86.69 91 LEU A N 1
ATOM 626 C CA . LEU A 1 91 ? 11.398 7.849 -25.984 1.00 86.69 91 LEU A CA 1
ATOM 627 C C . LEU A 1 91 ? 11.047 7.440 -24.546 1.00 86.69 91 LEU A C 1
ATOM 629 O O . LEU A 1 91 ? 10.202 8.030 -23.883 1.00 86.69 91 LEU A O 1
ATOM 633 N N . THR A 1 92 ? 11.568 6.301 -24.096 1.00 87.94 92 THR A N 1
ATOM 634 C CA . THR A 1 92 ? 11.244 5.775 -22.763 1.00 87.94 92 THR A CA 1
ATOM 635 C C . THR A 1 92 ? 12.438 5.030 -22.189 1.00 87.94 92 THR A C 1
ATOM 637 O O . THR A 1 92 ? 13.072 4.209 -22.865 1.00 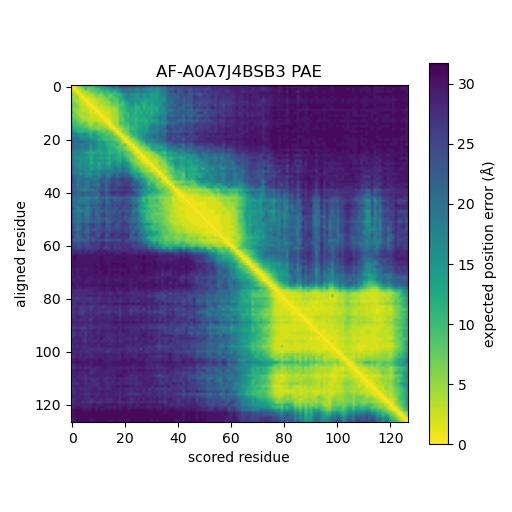87.94 92 THR A O 1
ATOM 640 N N . ASP A 1 93 ? 12.730 5.256 -20.915 1.00 86.50 93 ASP A N 1
ATOM 641 C CA . ASP A 1 93 ? 13.742 4.573 -20.120 1.00 86.50 93 ASP A CA 1
ATOM 642 C C . ASP A 1 93 ? 15.132 4.524 -20.790 1.00 86.50 93 ASP A C 1
ATOM 644 O O . ASP A 1 93 ? 15.959 5.415 -20.690 1.00 86.50 93 ASP A O 1
ATOM 648 N N . ARG A 1 94 ? 15.477 3.400 -21.425 1.00 84.81 94 ARG A N 1
ATOM 649 C CA . ARG A 1 94 ? 16.798 3.169 -22.034 1.00 84.81 94 ARG A CA 1
ATOM 650 C C . ARG A 1 94 ? 16.911 3.763 -23.426 1.00 84.81 94 ARG A C 1
ATOM 652 O O . ARG A 1 94 ? 18.007 3.799 -23.980 1.00 84.81 94 ARG A O 1
ATOM 659 N N . GLU A 1 95 ? 15.778 4.105 -24.011 1.00 85.06 95 GLU A N 1
ATOM 660 C CA . GLU A 1 95 ? 15.698 4.742 -25.316 1.00 85.06 95 GLU A CA 1
ATOM 661 C C . GLU A 1 95 ? 15.812 6.265 -25.166 1.00 85.06 95 GLU A C 1
ATOM 663 O O . GLU A 1 95 ? 16.181 6.926 -26.132 1.00 85.06 95 GLU A O 1
ATOM 668 N N . ASP A 1 96 ? 15.598 6.778 -23.950 1.00 85.19 96 ASP A N 1
ATOM 669 C CA . ASP A 1 96 ? 15.626 8.189 -23.577 1.00 85.19 96 ASP A CA 1
ATOM 670 C C . ASP A 1 96 ? 17.037 8.667 -23.166 1.00 85.19 96 ASP A C 1
ATOM 672 O O . ASP A 1 96 ? 17.757 8.011 -22.399 1.00 85.19 96 ASP A O 1
ATOM 676 N N . GLY A 1 97 ? 17.449 9.816 -23.714 1.00 85.06 97 GLY A N 1
ATOM 677 C CA . GLY A 1 97 ? 18.758 10.441 -23.506 1.00 85.06 97 GLY A CA 1
ATOM 678 C C . GLY A 1 97 ? 18.984 11.000 -22.108 1.00 85.06 97 GLY A C 1
ATOM 679 O O . GLY A 1 97 ? 20.120 10.997 -21.610 1.00 85.06 97 GLY A O 1
ATOM 680 N N . ASP A 1 98 ? 17.924 11.423 -21.440 1.00 85.75 98 ASP A N 1
ATOM 681 C CA . ASP A 1 98 ? 17.956 11.943 -20.081 1.00 85.75 98 ASP A CA 1
ATOM 682 C C . ASP A 1 98 ? 18.313 10.867 -19.063 1.00 85.75 98 ASP A C 1
ATOM 684 O O . ASP A 1 98 ? 18.905 11.152 -18.019 1.00 85.75 98 ASP A O 1
ATOM 688 N N . CYS A 1 99 ? 18.110 9.600 -19.418 1.00 88.94 99 CYS A N 1
ATOM 689 C CA . CYS A 1 99 ? 18.507 8.471 -18.594 1.00 88.94 99 CYS A CA 1
ATOM 690 C C . CYS A 1 99 ? 20.008 8.154 -18.616 1.00 88.94 99 CYS A C 1
ATOM 692 O O . CYS A 1 99 ? 20.456 7.206 -17.955 1.00 88.94 99 CYS A O 1
ATOM 694 N N . TYR A 1 100 ? 20.818 8.956 -19.314 1.00 88.00 100 TYR A N 1
ATOM 695 C CA . TYR A 1 100 ? 22.262 8.783 -19.458 1.00 88.00 100 TYR A CA 1
ATOM 696 C C . TYR A 1 100 ? 23.041 10.014 -18.982 1.00 88.00 100 TYR A C 1
ATOM 698 O O . TYR A 1 100 ? 22.684 11.155 -19.246 1.00 88.00 100 TYR A O 1
ATOM 706 N N . ASP A 1 101 ? 24.193 9.793 -18.338 1.00 85.69 101 ASP A N 1
ATOM 707 C CA . ASP A 1 101 ? 25.106 10.886 -17.960 1.00 85.69 101 ASP A CA 1
ATOM 708 C C . ASP A 1 101 ? 25.654 11.655 -19.181 1.00 85.69 101 ASP A C 1
ATOM 710 O O . ASP A 1 101 ? 25.999 12.832 -19.069 1.00 85.69 101 ASP A O 1
ATOM 714 N N . GLN A 1 102 ? 25.811 10.972 -20.322 1.00 80.69 102 GLN A N 1
ATOM 715 C CA . GLN A 1 102 ? 26.323 11.510 -21.584 1.00 80.69 102 GLN A CA 1
ATOM 716 C C . GLN A 1 102 ? 25.643 10.813 -22.770 1.00 80.69 102 GLN A C 1
ATOM 718 O O . GLN A 1 102 ? 25.631 9.585 -22.830 1.00 80.69 102 GLN A O 1
ATOM 723 N N . VAL A 1 103 ? 25.158 11.601 -23.735 1.00 76.88 103 VAL A N 1
ATOM 724 C CA . VAL A 1 103 ? 24.535 11.120 -24.992 1.00 76.88 103 VAL A CA 1
ATOM 725 C C . VAL A 1 103 ? 25.374 11.417 -26.246 1.00 76.88 103 VAL A C 1
ATOM 727 O O . VAL A 1 103 ? 25.087 10.924 -27.333 1.00 76.88 103 VAL A O 1
ATOM 730 N N . ASN A 1 104 ? 26.440 12.215 -26.121 1.00 73.56 104 ASN A N 1
ATOM 731 C CA . ASN A 1 104 ? 27.309 12.625 -27.230 1.00 73.56 104 ASN A CA 1
ATOM 732 C C . ASN A 1 104 ? 28.772 12.703 -26.749 1.00 73.56 104 ASN A C 1
ATOM 734 O O . ASN A 1 104 ? 29.035 13.438 -25.792 1.00 73.56 104 ASN A O 1
ATOM 738 N N . PRO A 1 105 ? 29.747 12.007 -27.374 1.00 73.38 105 PRO A N 1
ATOM 739 C CA . PRO A 1 105 ? 29.695 11.270 -28.650 1.00 73.38 105 PRO A CA 1
ATOM 740 C C . PRO A 1 105 ? 29.116 9.850 -28.588 1.00 73.38 105 PRO A C 1
ATOM 742 O O . PRO A 1 105 ? 28.905 9.242 -29.635 1.00 73.38 105 PRO A O 1
ATOM 745 N N . GLU A 1 106 ? 28.880 9.311 -27.397 1.00 77.62 106 GLU A N 1
ATOM 746 C CA . GLU A 1 106 ? 28.326 7.974 -27.189 1.00 77.62 106 GLU A CA 1
ATOM 747 C C . GLU A 1 106 ? 27.397 7.972 -25.974 1.00 77.62 106 GLU A C 1
ATOM 749 O O . GLU A 1 106 ? 27.609 8.734 -25.031 1.00 77.62 106 GLU A O 1
ATOM 754 N N . TRP A 1 107 ? 26.389 7.102 -26.009 1.00 82.50 107 TRP A N 1
ATOM 755 C CA . TRP A 1 107 ? 25.454 6.883 -24.911 1.00 82.50 107 TRP A CA 1
ATOM 756 C C . TRP A 1 107 ? 26.152 6.106 -23.798 1.00 82.50 107 TRP A C 1
ATOM 758 O O . TRP A 1 107 ? 26.445 4.916 -23.946 1.00 82.50 107 TRP A O 1
ATOM 768 N N . ASN A 1 108 ? 26.461 6.777 -22.692 1.00 83.88 108 ASN A N 1
ATOM 769 C CA . ASN A 1 108 ? 27.210 6.188 -21.588 1.00 83.88 108 ASN A CA 1
ATOM 770 C C . ASN A 1 108 ? 26.685 6.651 -20.225 1.00 83.88 108 ASN A C 1
ATOM 772 O O . ASN A 1 108 ? 26.215 7.773 -20.056 1.00 83.88 108 ASN A O 1
ATOM 776 N N . GLY A 1 109 ? 26.814 5.771 -19.232 1.00 83.62 109 GLY A N 1
ATOM 777 C CA . GLY A 1 109 ? 26.423 6.059 -17.858 1.00 83.62 109 GLY A CA 1
ATOM 778 C C . GLY A 1 109 ? 24.912 6.080 -17.660 1.00 83.62 109 GLY A C 1
ATOM 779 O O . GLY A 1 109 ? 24.414 7.006 -17.027 1.00 83.62 109 GLY A O 1
ATOM 780 N N . TYR A 1 110 ? 24.202 5.072 -18.184 1.00 84.06 110 TYR A N 1
ATOM 781 C CA . TYR A 1 110 ? 22.784 4.873 -17.873 1.00 84.06 110 TYR A CA 1
ATOM 782 C C . TYR A 1 110 ? 22.576 4.810 -16.358 1.00 84.06 110 TYR A C 1
ATOM 784 O O . TYR A 1 110 ? 23.262 4.040 -15.667 1.00 84.06 110 TYR A O 1
ATOM 792 N N . LYS A 1 111 ? 21.619 5.580 -15.842 1.00 83.75 111 LYS A N 1
ATOM 793 C CA . LYS A 1 111 ? 21.191 5.501 -14.446 1.00 83.75 111 LYS A CA 1
ATOM 794 C C . LYS A 1 111 ? 19.687 5.582 -14.370 1.00 83.75 111 LYS A C 1
ATOM 796 O O . LYS A 1 111 ? 19.095 6.583 -14.743 1.00 83.75 111 LYS A O 1
ATOM 801 N N . SER A 1 112 ? 19.104 4.610 -13.693 1.00 78.38 112 SER A N 1
ATOM 802 C CA . SER A 1 112 ? 17.691 4.669 -13.361 1.00 78.38 112 SER A CA 1
ATOM 803 C C . SER A 1 112 ? 17.313 5.690 -12.291 1.00 78.38 112 SER A C 1
ATOM 805 O O . SER A 1 112 ? 16.150 5.903 -11.979 1.00 78.38 112 SER A O 1
ATOM 807 N N . GLY A 1 113 ? 18.314 6.340 -11.694 1.00 78.06 113 GLY A N 1
ATOM 808 C CA . GLY A 1 113 ? 18.113 7.490 -10.821 1.00 78.06 113 GLY A CA 1
ATOM 809 C C . GLY A 1 113 ? 17.933 8.817 -11.565 1.00 78.06 113 GLY A C 1
ATOM 810 O O . GLY A 1 113 ? 17.722 9.825 -10.894 1.00 78.06 113 GLY A O 1
ATOM 811 N N . HIS A 1 114 ? 18.070 8.840 -12.895 1.00 83.56 114 HIS A N 1
ATOM 812 C CA . HIS A 1 114 ? 17.871 10.046 -13.700 1.00 83.56 114 HIS A CA 1
ATOM 813 C C . HIS A 1 114 ? 16.394 10.342 -13.952 1.00 83.56 114 HIS A C 1
ATOM 815 O O . HIS A 1 114 ? 15.529 9.499 -13.722 1.00 83.56 114 HIS A O 1
ATOM 821 N N . MET A 1 115 ? 16.129 11.584 -14.343 1.00 84.44 115 MET A N 1
ATOM 822 C CA . MET A 1 115 ? 14.793 12.085 -14.630 1.00 84.44 115 MET A CA 1
ATOM 823 C C . MET A 1 115 ? 14.734 12.485 -16.096 1.00 84.44 115 MET A C 1
ATOM 825 O O . MET A 1 115 ? 15.502 13.365 -16.468 1.00 84.44 115 MET A O 1
ATOM 829 N N . GLU A 1 116 ? 13.832 11.865 -16.852 1.00 85.62 116 GLU A N 1
ATOM 830 C CA . GLU A 1 116 ? 13.374 12.321 -18.175 1.00 85.62 116 GLU A CA 1
ATOM 831 C C . GLU A 1 116 ? 12.725 13.708 -17.990 1.00 85.62 116 GLU A C 1
ATOM 833 O O . GLU A 1 116 ? 11.594 13.828 -17.504 1.00 85.62 116 GLU A O 1
ATOM 838 N N . ASP A 1 117 ? 13.520 14.769 -18.163 1.00 84.75 117 ASP A N 1
ATOM 839 C CA . ASP A 1 117 ? 13.193 16.174 -17.893 1.00 84.75 117 ASP A CA 1
ATOM 840 C C . ASP A 1 117 ? 13.380 17.110 -19.107 1.00 84.75 117 ASP A C 1
ATOM 842 O O . ASP A 1 117 ? 13.245 18.339 -18.972 1.00 84.75 117 ASP A O 1
ATOM 846 N N . GLY A 1 118 ? 13.627 16.536 -20.284 1.00 78.62 118 GLY A N 1
ATOM 847 C CA . GLY A 1 118 ? 13.815 17.142 -21.593 1.00 78.62 118 GLY A CA 1
ATOM 848 C C . GLY A 1 118 ? 15.117 17.925 -21.783 1.00 78.62 118 GLY A C 1
ATOM 849 O O . GLY A 1 118 ? 15.166 18.860 -22.596 1.00 78.62 118 GLY A O 1
ATOM 850 N N . ARG A 1 119 ? 16.157 17.701 -20.965 1.00 77.12 119 ARG A N 1
ATOM 851 C CA . ARG A 1 119 ? 17.373 18.559 -20.969 1.00 77.12 119 ARG A CA 1
ATOM 852 C C . ARG A 1 119 ? 18.546 17.991 -21.743 1.00 77.12 119 ARG A C 1
ATOM 854 O O . ARG A 1 119 ? 19.393 18.772 -22.193 1.00 77.12 119 ARG A O 1
ATOM 861 N N . ASN A 1 120 ? 18.651 16.678 -21.809 1.00 72.00 120 ASN A N 1
ATOM 862 C CA . ASN A 1 120 ? 19.723 15.926 -22.440 1.00 72.00 120 ASN A CA 1
ATOM 863 C C . ASN A 1 120 ? 19.222 15.131 -23.654 1.00 72.00 120 ASN A C 1
ATOM 865 O O . ASN A 1 120 ? 20.011 14.393 -24.251 1.00 72.00 120 ASN A O 1
ATOM 869 N N . ASP A 1 121 ? 17.980 15.359 -24.080 1.00 70.69 121 ASP A N 1
ATOM 870 C CA . ASP A 1 121 ? 17.462 14.796 -25.316 1.00 70.69 121 ASP A CA 1
ATOM 871 C C . ASP A 1 121 ? 18.326 15.189 -26.515 1.00 70.69 121 ASP A C 1
ATOM 873 O O . ASP A 1 121 ? 18.571 16.379 -26.789 1.00 70.69 121 ASP A O 1
ATOM 877 N N . PRO A 1 122 ? 18.796 14.206 -27.294 1.00 64.81 122 PRO A N 1
ATOM 878 C CA . PRO A 1 122 ? 19.306 14.498 -28.616 1.00 64.81 122 PRO A CA 1
ATOM 879 C C . PRO A 1 122 ? 18.169 15.092 -29.467 1.00 64.81 122 PRO A C 1
ATOM 881 O O . PRO A 1 122 ? 17.019 14.687 -29.330 1.00 64.81 122 PRO A O 1
ATOM 884 N N . PRO A 1 123 ? 18.458 16.040 -30.382 1.00 57.94 123 PRO A N 1
ATOM 885 C CA . PRO A 1 123 ? 17.434 16.615 -31.247 1.00 57.94 123 PRO A CA 1
ATOM 886 C C . PRO A 1 123 ? 16.699 15.491 -31.980 1.00 57.94 123 PRO A C 1
ATOM 888 O O . PRO A 1 123 ? 17.322 14.780 -32.771 1.00 57.94 123 PRO A O 1
ATOM 891 N N . GLY A 1 124 ? 15.406 15.351 -31.661 1.00 51.72 124 GLY A N 1
ATOM 892 C CA . GLY A 1 124 ? 14.555 14.223 -32.027 1.00 51.72 124 GLY A CA 1
ATOM 893 C C . GLY A 1 124 ? 14.822 13.721 -33.440 1.00 51.72 124 GLY A C 1
ATOM 894 O O . GLY A 1 124 ? 14.597 14.427 -34.428 1.00 51.72 124 GLY A O 1
ATOM 895 N N . GLY A 1 125 ? 15.345 12.499 -33.518 1.00 46.78 125 GLY A N 1
ATOM 896 C CA . GLY A 1 125 ? 15.442 11.763 -34.764 1.00 46.78 125 GLY A CA 1
ATOM 897 C C . GLY A 1 125 ? 14.035 11.424 -35.231 1.00 46.78 125 GLY A C 1
ATOM 898 O O . GLY A 1 125 ? 13.335 10.644 -34.600 1.00 46.78 125 GLY A O 1
ATOM 899 N N . GLU A 1 126 ? 13.618 12.048 -36.326 1.00 41.41 126 GLU A N 1
ATOM 900 C CA . GLU A 1 126 ? 12.405 11.706 -37.054 1.00 41.41 126 GLU A CA 1
ATOM 901 C C . GLU A 1 126 ? 12.380 10.201 -37.397 1.00 41.41 126 GLU A C 1
ATOM 903 O O . GLU A 1 126 ? 13.322 9.695 -38.008 1.00 41.41 126 GLU A O 1
ATOM 908 N N . SER A 1 127 ? 11.240 9.559 -37.102 1.00 38.91 127 SER A N 1
ATOM 909 C CA . SER A 1 127 ? 10.720 8.274 -37.624 1.00 38.91 127 SER A CA 1
ATOM 910 C C . SER A 1 127 ? 11.409 6.954 -37.272 1.00 38.91 127 SER A C 1
ATOM 912 O O . SER A 1 127 ? 12.602 6.767 -37.592 1.00 38.91 127 SER A O 1
#

Secondary structure (DSSP, 8-state):
--HHHHHHHHHHHHHHHHTTT------------------HHHHHHHHHHHHHHHHHHHHHH-S---S-----TTS---STTSS--SS-SS--TTS-GGGEEE-SSS-EEE-TT----SSS--S----

Radius of gyration: 37.68 Å; Cα contacts (8 Å, |Δi|>4): 119; chains: 1; bounding box: 66×27×106 Å